Protein AF-A0A1Y2G6L9-F1 (afdb_monomer_lite)

Structure (mmCIF, N/CA/C/O backbone):
data_AF-A0A1Y2G6L9-F1
#
_entry.id   AF-A0A1Y2G6L9-F1
#
loop_
_atom_site.group_PDB
_atom_site.id
_atom_site.type_symbol
_atom_site.label_atom_id
_atom_site.label_alt_id
_atom_site.label_comp_id
_atom_site.label_asym_id
_atom_site.label_entity_id
_atom_site.label_seq_id
_atom_site.pdbx_PDB_ins_code
_atom_site.Cartn_x
_atom_site.Cartn_y
_atom_site.Cartn_z
_atom_site.occupancy
_atom_site.B_iso_or_equiv
_atom_site.auth_seq_id
_atom_site.auth_comp_id
_atom_site.auth_asym_id
_atom_site.auth_atom_id
_atom_site.pdbx_PDB_model_num
ATOM 1 N N . MET A 1 1 ? 8.764 -6.907 -21.217 1.00 62.19 1 MET A N 1
ATOM 2 C CA . MET A 1 1 ? 7.671 -7.708 -20.630 1.00 62.19 1 MET A CA 1
ATOM 3 C C . MET A 1 1 ? 7.852 -7.667 -19.122 1.00 62.19 1 MET A C 1
ATOM 5 O O . MET A 1 1 ? 8.740 -8.357 -18.651 1.00 62.19 1 MET A O 1
ATOM 9 N N . ALA A 1 2 ? 7.121 -6.807 -18.409 1.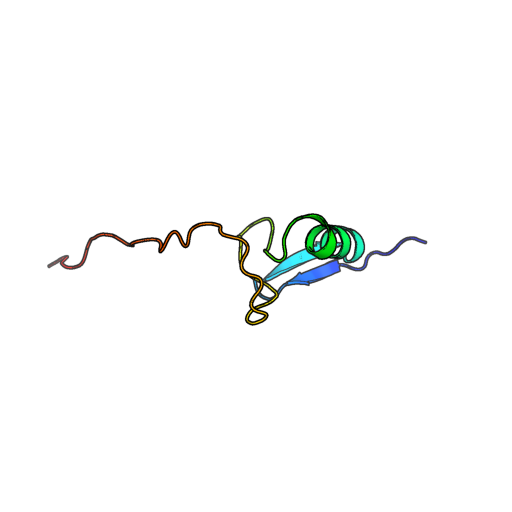00 55.38 2 ALA A N 1
ATOM 10 C CA . ALA A 1 2 ? 6.931 -6.877 -16.954 1.00 55.38 2 ALA A CA 1
ATOM 11 C C . ALA A 1 2 ? 5.900 -5.808 -16.547 1.00 55.38 2 ALA A C 1
ATOM 13 O O . ALA A 1 2 ? 6.227 -4.633 -16.453 1.00 55.38 2 ALA A O 1
ATOM 14 N N . ASP A 1 3 ? 4.645 -6.247 -16.482 1.00 60.84 3 ASP A N 1
ATOM 15 C CA . ASP A 1 3 ? 3.568 -5.780 -15.599 1.00 60.84 3 ASP A CA 1
ATOM 16 C C . ASP A 1 3 ? 3.478 -4.274 -15.241 1.00 60.84 3 ASP A C 1
ATOM 18 O O . ASP A 1 3 ? 3.802 -3.851 -14.138 1.00 60.84 3 ASP A O 1
ATOM 22 N N . ASP A 1 4 ? 2.907 -3.465 -16.143 1.00 68.62 4 ASP A N 1
ATOM 23 C CA . ASP A 1 4 ? 2.405 -2.101 -15.855 1.00 68.62 4 ASP A CA 1
ATOM 24 C C . ASP A 1 4 ? 1.024 -2.148 -15.163 1.00 68.62 4 ASP A C 1
ATOM 26 O O . ASP A 1 4 ? 0.122 -1.358 -15.437 1.00 68.62 4 ASP A O 1
ATOM 30 N N . ARG A 1 5 ? 0.763 -3.164 -14.331 1.00 83.25 5 ARG A N 1
ATOM 31 C CA . ARG A 1 5 ? -0.571 -3.330 -13.741 1.00 83.25 5 ARG A CA 1
ATOM 32 C C . ARG A 1 5 ? -0.620 -2.524 -12.467 1.00 83.25 5 ARG A C 1
ATOM 34 O O . ARG A 1 5 ? -0.217 -2.972 -11.400 1.00 83.25 5 ARG A O 1
ATOM 41 N N . VAL A 1 6 ? -1.135 -1.316 -12.586 1.00 90.75 6 VAL A N 1
ATOM 42 C CA . VAL A 1 6 ? -1.483 -0.484 -11.442 1.00 90.75 6 VAL A CA 1
ATOM 43 C C . VAL A 1 6 ? -2.877 -0.888 -10.952 1.00 90.75 6 VAL A C 1
ATOM 45 O O . VAL A 1 6 ? -3.784 -1.133 -11.748 1.00 90.75 6 VAL A O 1
ATOM 48 N N . ARG A 1 7 ? -3.056 -0.998 -9.635 1.00 88.56 7 ARG A N 1
ATOM 49 C CA . ARG A 1 7 ? -4.363 -1.145 -8.991 1.00 88.56 7 ARG A CA 1
ATOM 50 C C . ARG A 1 7 ? -4.665 0.094 -8.168 1.00 88.56 7 ARG A C 1
ATOM 52 O O . ARG A 1 7 ? -3.851 0.524 -7.351 1.00 88.56 7 ARG A O 1
ATOM 59 N N . THR A 1 8 ? -5.871 0.608 -8.347 1.00 90.81 8 THR A N 1
ATOM 60 C CA . THR A 1 8 ? -6.441 1.651 -7.499 1.00 90.81 8 THR A CA 1
ATOM 61 C C . THR A 1 8 ? -7.160 1.003 -6.321 1.00 90.81 8 THR A C 1
ATOM 63 O O . THR A 1 8 ? -7.993 0.115 -6.498 1.00 90.81 8 THR A O 1
ATOM 66 N N . LEU A 1 9 ? -6.831 1.439 -5.111 1.00 88.69 9 LEU A N 1
ATOM 67 C CA . LEU A 1 9 ? -7.477 0.989 -3.881 1.00 88.69 9 LEU A CA 1
ATOM 68 C C . LEU A 1 9 ? -8.810 1.718 -3.644 1.00 88.69 9 LEU A C 1
ATOM 70 O O . LEU A 1 9 ? -9.053 2.783 -4.209 1.00 88.69 9 LEU A O 1
ATOM 74 N N . SER A 1 10 ? -9.635 1.212 -2.720 1.00 86.00 10 SER A N 1
ATOM 75 C CA . SER A 1 10 ? -10.895 1.849 -2.278 1.00 86.00 10 SER A CA 1
ATOM 76 C C . SER A 1 10 ? -10.714 3.255 -1.690 1.00 86.00 10 SER A C 1
ATOM 78 O O . SER A 1 10 ? -11.660 4.029 -1.616 1.00 86.00 10 SER A O 1
ATOM 80 N N . CYS A 1 11 ? -9.485 3.603 -1.310 1.00 89.44 11 CYS A N 1
ATOM 81 C CA . CYS A 1 11 ? -9.094 4.932 -0.853 1.00 89.44 11 CYS A CA 1
ATOM 82 C C . CYS A 1 11 ? -8.539 5.845 -1.963 1.00 89.44 11 CYS A C 1
ATOM 84 O O . CYS A 1 11 ? -7.875 6.828 -1.638 1.00 89.44 11 CYS A O 1
ATOM 86 N N . ASN A 1 12 ? -8.751 5.506 -3.241 1.00 90.25 12 ASN A N 1
ATOM 87 C CA . ASN A 1 12 ? -8.300 6.250 -4.428 1.00 90.25 12 ASN A CA 1
ATOM 88 C C . ASN A 1 12 ? -6.778 6.360 -4.630 1.00 90.25 12 ASN A C 1
ATOM 90 O O . ASN A 1 12 ? -6.331 7.140 -5.463 1.00 90.25 12 ASN A O 1
ATOM 94 N N . HIS A 1 13 ? -5.975 5.571 -3.918 1.00 91.81 13 HIS A N 1
ATOM 95 C CA . HIS A 1 13 ? -4.528 5.530 -4.131 1.00 91.81 13 HIS A CA 1
ATOM 96 C C . HIS A 1 13 ? -4.140 4.411 -5.096 1.00 91.81 13 HIS A C 1
ATOM 98 O O . HIS A 1 13 ? -4.695 3.313 -5.039 1.00 91.81 13 HIS A O 1
ATOM 104 N N . GLU A 1 14 ? -3.171 4.694 -5.958 1.00 92.25 14 GLU A N 1
ATOM 105 C CA . GLU A 1 14 ? -2.727 3.817 -7.037 1.00 92.25 14 GLU A CA 1
ATOM 106 C C . GLU A 1 14 ? -1.356 3.216 -6.727 1.00 92.25 14 GLU A C 1
ATOM 108 O O . GLU A 1 14 ? -0.423 3.928 -6.353 1.00 92.25 14 GLU A O 1
ATOM 113 N N . TYR A 1 15 ? -1.231 1.898 -6.884 1.00 90.56 15 TYR A N 1
ATOM 114 C CA . TYR A 1 15 ? 0.014 1.169 -6.640 1.00 90.56 15 TYR A CA 1
ATOM 115 C C . TYR A 1 15 ? 0.212 0.060 -7.661 1.00 90.56 15 TYR A C 1
ATOM 117 O O . TYR A 1 15 ? -0.757 -0.489 -8.179 1.00 90.56 15 TYR A O 1
ATOM 125 N N . HIS A 1 16 ? 1.461 -0.344 -7.890 1.00 92.31 16 HIS A N 1
ATOM 126 C CA . HIS A 1 16 ? 1.732 -1.565 -8.645 1.00 92.31 16 HIS A CA 1
ATOM 127 C C . HIS A 1 16 ? 1.068 -2.764 -7.971 1.00 92.31 16 HIS A C 1
ATOM 129 O O . HIS A 1 16 ? 1.219 -2.962 -6.762 1.00 92.31 16 HIS A O 1
ATOM 135 N N . ALA A 1 17 ? 0.375 -3.565 -8.774 1.00 89.00 17 ALA A N 1
ATOM 136 C CA . ALA A 1 17 ? -0.339 -4.761 -8.367 1.00 89.00 17 ALA A CA 1
ATOM 137 C C . ALA A 1 17 ? 0.559 -5.689 -7.546 1.00 89.00 17 ALA A C 1
ATOM 139 O O . ALA A 1 17 ? 0.162 -6.079 -6.458 1.00 89.00 17 ALA A O 1
ATOM 140 N N . GLU A 1 18 ? 1.774 -5.981 -8.019 1.00 88.81 18 GLU A N 1
ATOM 141 C CA . GLU A 1 18 ? 2.718 -6.855 -7.311 1.00 88.81 18 GLU A CA 1
ATOM 142 C C . GLU A 1 18 ? 3.184 -6.258 -5.981 1.00 88.81 18 GLU A C 1
ATOM 144 O O . GLU A 1 18 ? 3.168 -6.927 -4.948 1.00 88.81 18 GLU A O 1
ATOM 149 N N . CYS A 1 19 ? 3.568 -4.977 -5.976 1.00 88.94 19 CYS A N 1
ATOM 150 C CA . CYS A 1 19 ? 4.061 -4.328 -4.765 1.00 88.94 19 CYS A CA 1
ATOM 151 C C . CYS A 1 19 ? 2.979 -4.258 -3.683 1.00 88.94 19 CYS A C 1
ATOM 153 O O . CYS A 1 19 ? 3.268 -4.510 -2.510 1.00 88.94 19 CYS A O 1
ATOM 155 N N . ILE A 1 20 ? 1.743 -3.918 -4.068 1.00 89.38 20 ILE A N 1
ATOM 156 C CA . ILE A 1 20 ? 0.642 -3.817 -3.114 1.00 89.38 20 ILE A CA 1
ATOM 157 C C . ILE A 1 20 ? 0.179 -5.199 -2.643 1.00 89.38 20 ILE A C 1
ATOM 159 O O . ILE A 1 20 ? -0.105 -5.341 -1.461 1.00 89.38 20 ILE A O 1
ATOM 163 N N . ASP A 1 21 ? 0.201 -6.237 -3.487 1.00 87.94 21 ASP A N 1
ATOM 164 C CA . ASP A 1 21 ? -0.102 -7.617 -3.066 1.00 87.94 21 ASP A CA 1
ATOM 165 C C . ASP A 1 21 ? 0.862 -8.110 -1.976 1.00 87.94 21 ASP A C 1
ATOM 167 O O . ASP A 1 21 ? 0.437 -8.609 -0.928 1.00 87.94 21 ASP A O 1
ATOM 171 N N . ILE A 1 22 ? 2.170 -7.907 -2.185 1.00 89.69 22 ILE A N 1
ATOM 172 C CA . ILE A 1 22 ? 3.208 -8.299 -1.220 1.00 89.69 22 ILE A CA 1
ATOM 173 C C . ILE A 1 22 ? 3.031 -7.526 0.089 1.00 89.69 22 ILE A C 1
ATOM 175 O O . ILE A 1 22 ? 3.158 -8.105 1.170 1.00 89.69 22 ILE A O 1
ATOM 179 N N . TRP A 1 23 ? 2.721 -6.227 0.012 1.00 88.94 23 TRP A N 1
ATOM 180 C CA . TRP A 1 23 ? 2.472 -5.395 1.188 1.00 88.94 23 TRP A CA 1
ATOM 181 C C . TRP A 1 23 ? 1.261 -5.879 1.990 1.00 88.94 23 TRP A C 1
ATOM 183 O O . TRP A 1 23 ? 1.371 -6.068 3.206 1.00 88.94 23 TRP A O 1
ATOM 193 N N . LEU A 1 24 ? 0.135 -6.118 1.312 1.00 86.38 24 LEU A N 1
ATOM 194 C CA . LEU A 1 24 ? -1.104 -6.581 1.938 1.00 86.38 24 LEU A CA 1
ATOM 195 C C . LEU A 1 24 ? -0.938 -7.966 2.568 1.00 86.38 24 LEU A C 1
ATOM 197 O O . LEU A 1 24 ? -1.488 -8.215 3.637 1.00 86.38 24 LEU A O 1
ATOM 201 N N . THR A 1 25 ? -0.114 -8.824 1.963 1.00 86.25 25 THR A N 1
ATOM 202 C CA . THR A 1 25 ? 0.168 -10.174 2.470 1.00 86.25 25 THR A CA 1
ATOM 203 C C . THR A 1 25 ? 1.202 -10.190 3.606 1.00 86.25 25 THR A C 1
ATOM 205 O O . THR A 1 25 ? 1.056 -10.954 4.555 1.00 86.25 25 THR A O 1
ATOM 208 N N . SER A 1 26 ? 2.264 -9.374 3.536 1.00 85.25 26 SER A N 1
ATOM 209 C CA . SER A 1 26 ? 3.430 -9.481 4.442 1.00 85.25 26 SER A CA 1
ATOM 210 C C . SER A 1 26 ? 3.508 -8.416 5.536 1.00 85.25 26 SER A C 1
ATOM 212 O O . SER A 1 26 ? 4.242 -8.596 6.509 1.00 85.25 26 SER A O 1
ATOM 214 N N . LYS A 1 27 ? 2.852 -7.262 5.364 1.00 82.19 27 LYS A N 1
ATOM 215 C CA . LYS A 1 27 ? 3.030 -6.096 6.246 1.00 82.19 27 LYS A CA 1
ATOM 216 C C 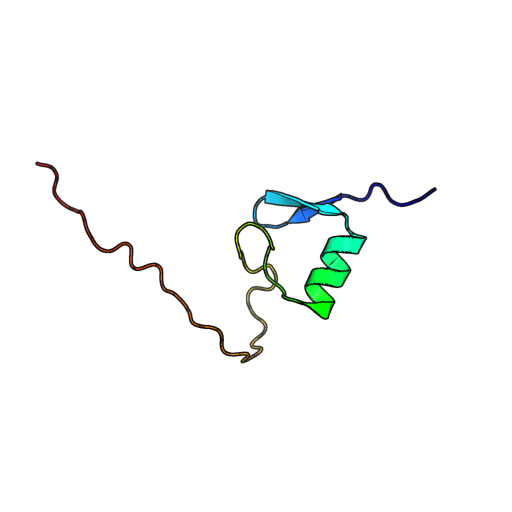. LYS A 1 27 ? 1.734 -5.661 6.910 1.00 82.19 27 LYS A C 1
ATOM 218 O O . LYS A 1 27 ? 1.676 -5.612 8.137 1.00 82.19 27 LYS A O 1
ATOM 223 N N . SER A 1 28 ? 0.731 -5.277 6.126 1.00 84.00 28 SER A N 1
ATOM 224 C CA . SER A 1 28 ? -0.530 -4.751 6.652 1.00 84.00 28 SER A CA 1
ATOM 225 C C . SER A 1 28 ? -1.584 -4.673 5.556 1.00 84.00 28 SER A C 1
ATOM 227 O O . SER A 1 28 ? -1.265 -4.272 4.444 1.00 84.00 28 SER A O 1
ATOM 229 N N . THR A 1 29 ? -2.844 -4.923 5.905 1.00 85.25 29 THR A N 1
ATOM 230 C CA . THR A 1 29 ? -4.038 -4.788 5.046 1.00 85.25 29 THR A CA 1
ATOM 231 C C . THR A 1 29 ? -4.468 -3.337 4.797 1.00 85.25 29 THR A C 1
ATOM 233 O O . THR A 1 29 ? -5.489 -3.079 4.162 1.00 85.25 29 THR A O 1
ATOM 236 N N . GLN A 1 30 ? -3.700 -2.374 5.305 1.00 88.56 30 GLN A N 1
ATOM 237 C CA . GLN A 1 30 ? -4.011 -0.952 5.241 1.00 88.56 30 GLN A CA 1
ATOM 238 C C . GLN A 1 30 ? -3.202 -0.249 4.152 1.00 88.56 30 GLN A C 1
ATOM 240 O O . GLN A 1 30 ? -2.02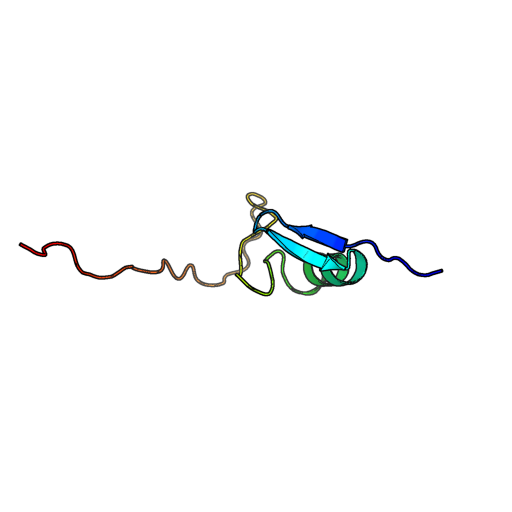4 -0.552 3.931 1.00 88.56 30 GLN A O 1
ATOM 245 N N . CYS A 1 31 ? -3.815 0.765 3.541 1.00 88.69 31 CYS A N 1
ATOM 246 C CA . CYS A 1 31 ? -3.152 1.645 2.589 1.00 88.69 31 CYS A CA 1
ATOM 247 C C . CYS A 1 31 ? -1.907 2.301 3.222 1.00 88.69 31 CYS A C 1
ATOM 249 O O . CYS A 1 31 ? -2.019 2.920 4.286 1.00 88.69 31 CYS A O 1
ATOM 251 N N . PRO A 1 32 ? -0.725 2.231 2.586 1.00 87.06 32 PRO A N 1
ATOM 252 C CA . PRO A 1 32 ? 0.503 2.780 3.156 1.00 87.06 32 PRO A CA 1
ATOM 253 C C . PRO A 1 32 ? 0.523 4.316 3.204 1.00 87.06 32 PRO A C 1
ATOM 255 O O . PRO A 1 32 ? 1.289 4.877 3.983 1.00 87.06 32 PRO A O 1
ATOM 258 N N . LEU A 1 33 ? -0.321 5.002 2.419 1.00 86.81 33 LEU A N 1
ATOM 259 C CA . LEU A 1 33 ? -0.413 6.468 2.427 1.00 86.81 33 LEU A CA 1
ATOM 260 C C . LEU A 1 33 ? -1.410 6.987 3.466 1.00 86.81 33 LEU A C 1
ATOM 262 O O . LEU A 1 33 ? -1.063 7.825 4.294 1.00 86.81 33 LEU A O 1
ATOM 266 N N . CYS A 1 34 ? -2.644 6.482 3.453 1.00 88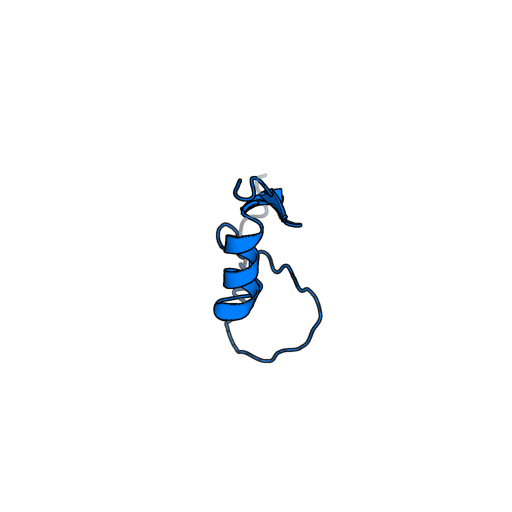.00 34 CYS A N 1
ATOM 267 C CA . CYS A 1 34 ? -3.724 7.024 4.283 1.00 88.00 34 CYS A CA 1
ATOM 268 C C . CYS A 1 34 ? -4.170 6.108 5.432 1.00 88.00 34 CYS A C 1
ATOM 270 O O . CYS A 1 34 ? -5.062 6.486 6.187 1.00 88.00 34 CYS A O 1
ATOM 272 N N . LYS A 1 35 ? -3.581 4.911 5.577 1.00 84.62 35 LYS A N 1
ATOM 273 C CA . LYS A 1 35 ? -3.985 3.865 6.542 1.00 84.62 35 LYS A CA 1
ATOM 274 C C . LYS A 1 35 ? -5.444 3.407 6.426 1.00 84.62 35 LYS A C 1
ATOM 276 O O . LYS A 1 35 ? -5.948 2.750 7.335 1.00 84.62 35 LYS A O 1
ATOM 281 N N . HIS A 1 36 ? -6.110 3.700 5.309 1.00 84.38 36 HIS A N 1
ATOM 282 C CA . HIS A 1 36 ? -7.446 3.180 5.043 1.00 84.38 36 HIS A CA 1
ATOM 283 C C . HIS A 1 36 ? -7.405 1.655 4.977 1.00 84.38 36 HIS A C 1
ATOM 285 O O . HIS A 1 36 ? -6.536 1.090 4.309 1.00 84.38 36 HIS A O 1
ATOM 291 N N . ASP A 1 37 ? -8.314 1.012 5.697 1.00 84.62 37 ASP A N 1
ATOM 292 C CA . ASP A 1 37 ? -8.392 -0.438 5.737 1.00 84.62 37 ASP A CA 1
ATOM 293 C C . ASP A 1 37 ? -9.063 -0.961 4.463 1.00 84.62 37 ASP A C 1
ATOM 295 O O . ASP A 1 37 ? -10.121 -0.475 4.065 1.00 84.62 37 ASP A O 1
ATOM 299 N N . LEU A 1 38 ? -8.401 -1.891 3.778 1.00 81.19 38 LEU A N 1
ATOM 300 C CA . LEU A 1 38 ? -8.881 -2.436 2.506 1.00 81.19 38 LEU A CA 1
ATOM 301 C C . LEU A 1 38 ? -9.659 -3.746 2.685 1.00 81.19 38 LEU A C 1
ATOM 303 O O . LEU A 1 38 ? -10.295 -4.200 1.738 1.00 81.19 38 LEU A O 1
ATOM 307 N N . PHE A 1 39 ? -9.601 -4.342 3.878 1.00 73.31 39 PHE A N 1
ATOM 308 C CA . PHE A 1 39 ? -10.223 -5.610 4.251 1.00 73.31 39 PHE A CA 1
ATOM 309 C C . PHE A 1 39 ? -11.151 -5.362 5.444 1.00 73.31 39 PHE A C 1
ATOM 311 O O . PHE A 1 39 ? -11.000 -5.949 6.514 1.00 73.31 39 PHE A O 1
ATOM 318 N N . GLY A 1 40 ? -12.104 -4.447 5.262 1.00 63.09 40 GLY A N 1
ATOM 319 C CA . GLY A 1 40 ? -13.158 -4.238 6.242 1.00 63.09 40 GLY A CA 1
ATOM 320 C C . GLY A 1 40 ? -13.914 -5.548 6.462 1.00 63.09 40 GLY A C 1
ATOM 321 O O . GLY A 1 40 ? -14.529 -6.055 5.529 1.00 63.09 40 GLY A O 1
ATOM 322 N N . ASP A 1 41 ? -13.864 -6.049 7.696 1.00 52.38 41 ASP A N 1
ATOM 323 C CA . ASP A 1 41 ? -14.608 -7.208 8.208 1.00 52.38 41 ASP A CA 1
ATOM 324 C C . ASP A 1 41 ? -14.009 -8.601 7.919 1.00 52.38 41 ASP A C 1
ATOM 326 O O . ASP A 1 41 ? -14.626 -9.490 7.342 1.00 52.38 41 ASP A O 1
ATOM 330 N N . VAL A 1 42 ? -12.782 -8.844 8.382 1.00 54.34 42 VAL A N 1
ATOM 331 C CA . VAL A 1 42 ? -12.427 -10.187 8.869 1.00 54.34 42 VAL A CA 1
ATOM 332 C C . VAL A 1 42 ? -11.686 -9.999 10.180 1.00 54.34 42 VAL A C 1
ATOM 334 O O . VAL A 1 42 ? -10.569 -9.485 10.199 1.00 54.34 42 VAL A O 1
ATOM 337 N N . GLU A 1 43 ? -12.352 -10.337 11.284 1.00 51.12 43 GLU A N 1
ATOM 338 C CA . GLU A 1 43 ? -11.860 -10.170 12.651 1.00 51.12 43 GLU A CA 1
ATOM 339 C C . GLU A 1 43 ? -10.525 -10.906 12.863 1.00 51.12 43 GLU A C 1
ATOM 341 O O . GLU A 1 43 ? -10.474 -12.062 13.274 1.00 51.12 43 GLU A O 1
ATOM 346 N N . MET A 1 44 ? -9.414 -10.225 12.589 1.00 53.59 44 MET A N 1
ATOM 347 C CA . MET A 1 44 ? -8.084 -10.619 13.039 1.00 53.59 44 MET A CA 1
ATOM 348 C C . MET A 1 44 ? -7.699 -9.704 14.207 1.00 53.59 44 MET A C 1
ATOM 350 O O . MET A 1 44 ? -7.377 -8.531 13.988 1.00 53.59 44 MET A O 1
ATOM 354 N N . PRO A 1 45 ? -7.728 -10.196 15.460 1.00 53.09 45 PRO A N 1
ATOM 355 C CA . PRO A 1 45 ? -7.441 -9.388 16.637 1.00 53.09 45 PRO A CA 1
ATOM 356 C C . PRO A 1 45 ? -5.928 -9.186 16.779 1.00 53.09 45 PRO A C 1
ATOM 358 O O . PRO A 1 45 ? -5.274 -9.797 17.619 1.00 53.09 45 PRO A O 1
ATOM 361 N N . SER A 1 46 ? -5.348 -8.309 15.961 1.00 53.19 46 SER A N 1
ATOM 362 C CA . SER A 1 46 ? -3.988 -7.820 16.177 1.00 53.19 46 SER A CA 1
ATOM 363 C C . SER A 1 46 ? -4.039 -6.351 16.571 1.00 53.19 46 SER A C 1
ATOM 365 O O . SER A 1 46 ? -3.886 -5.452 15.747 1.00 53.19 46 SER A O 1
ATOM 367 N N . THR A 1 47 ? -4.269 -6.141 17.867 1.00 59.69 47 THR A N 1
ATOM 368 C CA . THR A 1 47 ? -4.090 -4.910 18.643 1.00 59.69 47 THR A CA 1
ATOM 369 C C . THR A 1 47 ? -3.189 -3.879 17.960 1.00 59.69 47 THR A C 1
ATOM 371 O O . THR A 1 47 ? -1.964 -3.937 18.047 1.00 59.69 47 THR A O 1
ATOM 374 N N . ARG A 1 48 ? -3.793 -2.870 17.335 1.00 64.44 48 ARG A N 1
ATOM 375 C CA . ARG A 1 48 ? -3.190 -1.539 17.245 1.00 64.44 48 ARG A CA 1
ATOM 376 C C . ARG A 1 48 ? -4.285 -0.490 17.264 1.00 64.44 48 ARG A C 1
ATOM 378 O O . ARG A 1 48 ? -4.836 -0.122 16.239 1.00 64.44 48 ARG A O 1
ATOM 385 N N . MET A 1 49 ? -4.572 -0.071 18.491 1.00 57.91 49 MET A N 1
ATOM 386 C CA . MET A 1 49 ? -4.998 1.268 18.878 1.00 57.91 49 MET A CA 1
ATOM 387 C C . MET A 1 49 ? -5.824 1.991 17.815 1.00 57.91 49 MET A C 1
ATOM 389 O O . MET A 1 49 ? -5.288 2.702 16.963 1.00 57.91 49 MET A O 1
ATOM 393 N N . SER A 1 50 ? -7.142 1.860 17.933 1.00 56.72 50 SER A N 1
ATOM 394 C CA . SER A 1 50 ? -8.082 2.861 17.455 1.00 56.72 50 SER A CA 1
ATOM 395 C C . SER A 1 50 ? -7.698 4.194 18.098 1.00 56.72 50 SER A C 1
ATOM 397 O O . SER A 1 50 ? -8.171 4.542 19.179 1.00 56.72 50 SER A O 1
ATOM 399 N N . VAL A 1 51 ? -6.820 4.959 17.451 1.00 60.78 51 VAL A N 1
ATOM 400 C CA . VAL A 1 51 ? -6.879 6.405 17.604 1.00 60.78 51 VAL A CA 1
ATOM 401 C C . VAL A 1 51 ? -8.161 6.795 16.890 1.00 60.78 51 VAL A C 1
ATOM 403 O O . VAL A 1 51 ? -8.192 7.087 15.700 1.00 60.78 51 VAL A O 1
ATOM 406 N N . SER A 1 52 ? -9.270 6.709 17.624 1.00 56.97 52 SER A N 1
ATOM 407 C CA . SER A 1 52 ? -10.375 7.614 17.392 1.00 56.97 52 SER A CA 1
ATOM 408 C C . SER A 1 52 ? -9.719 8.980 17.372 1.00 56.97 52 SER A C 1
ATOM 410 O O . SER A 1 52 ? -9.281 9.474 18.413 1.00 56.97 52 SER A O 1
ATOM 412 N N . SER A 1 53 ? -9.528 9.527 16.172 1.00 53.38 53 SER A N 1
ATOM 413 C CA . SER A 1 53 ? -9.211 10.929 15.994 1.00 53.38 53 SER A CA 1
ATOM 414 C C . SER A 1 53 ? -10.398 11.663 16.584 1.00 53.38 53 SER A C 1
ATOM 416 O O . SER A 1 53 ? -11.394 11.938 15.917 1.00 53.38 53 SER A O 1
ATOM 418 N N . SER A 1 54 ? -10.314 11.885 17.891 1.00 61.78 54 SER A N 1
ATOM 419 C CA . SER A 1 54 ? -11.042 12.895 18.607 1.00 61.78 54 SER A CA 1
ATOM 420 C C . SER A 1 54 ? -10.732 14.176 17.862 1.00 61.78 54 SER A C 1
ATOM 422 O O . SER A 1 54 ? -9.707 14.816 18.091 1.00 61.78 54 SER A O 1
ATOM 424 N N . HIS A 1 55 ? -11.614 14.537 16.939 1.00 63.59 55 HIS A N 1
ATOM 425 C CA . HIS A 1 55 ? -11.801 15.911 16.526 1.00 63.59 55 HIS A CA 1
ATOM 426 C C . HIS A 1 55 ? -12.308 16.641 17.774 1.00 63.59 5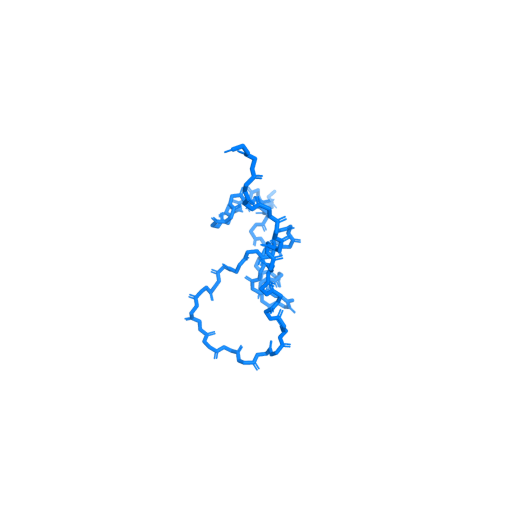5 HIS A C 1
ATOM 428 O O . HIS A 1 55 ? -13.498 16.884 17.953 1.00 63.59 55 HIS A O 1
ATOM 434 N N . SER A 1 56 ? -11.398 16.875 18.719 1.00 64.25 56 SER A N 1
ATOM 435 C CA . SER A 1 56 ? -11.663 17.704 19.871 1.00 64.25 56 SER A CA 1
ATOM 436 C C . SER A 1 56 ? -11.674 19.136 19.374 1.00 64.25 56 SER A C 1
ATOM 438 O O . SER A 1 56 ? -10.631 19.730 19.116 1.00 64.25 56 SER A O 1
ATOM 440 N N . SER A 1 57 ? -12.897 19.654 19.341 1.00 60.41 57 SER A N 1
ATOM 441 C CA . SER A 1 57 ? -13.222 21.029 19.698 1.00 60.41 57 SER A CA 1
ATOM 442 C C . SER A 1 57 ? -13.036 22.067 18.601 1.00 60.41 57 SER A C 1
ATOM 444 O O . SER A 1 57 ? -11.954 22.613 18.415 1.00 60.41 57 SER A O 1
ATOM 446 N N . SER A 1 58 ? -14.151 22.426 17.957 1.00 61.34 58 SER A N 1
ATOM 447 C CA . SER A 1 58 ? -14.685 23.801 18.007 1.00 61.34 58 SER A CA 1
ATOM 448 C C . SER A 1 58 ? -16.046 23.895 17.296 1.00 61.34 58 SER A C 1
ATOM 450 O O . SER A 1 58 ? -16.093 24.235 16.115 1.00 61.34 58 SER A O 1
ATOM 452 N N . PRO A 1 59 ? -17.179 23.629 17.967 1.00 70.25 59 PRO A N 1
ATOM 453 C CA . PRO A 1 59 ? -18.428 24.283 17.613 1.00 70.25 59 PRO A C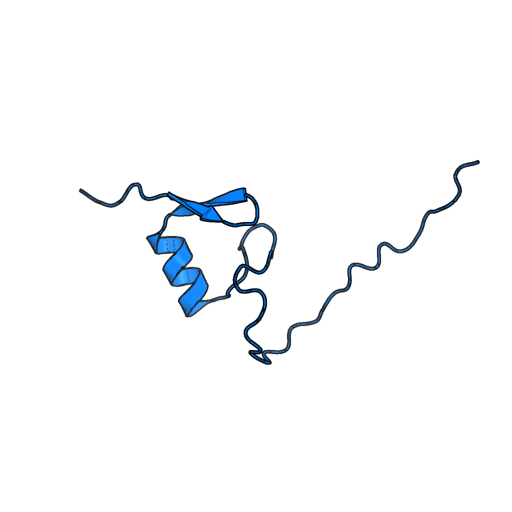A 1
ATOM 454 C C . PRO A 1 59 ? -18.518 25.651 18.315 1.00 70.25 59 PRO A C 1
ATOM 456 O O . PRO A 1 59 ? -18.058 25.798 19.446 1.00 70.25 59 PRO A O 1
ATOM 459 N N . CYS A 1 60 ? -19.163 26.604 17.635 1.00 56.81 60 CYS A N 1
ATOM 460 C CA . CYS A 1 60 ? -19.515 27.974 18.047 1.00 56.81 60 CYS A CA 1
ATOM 461 C C . CYS A 1 60 ? -18.556 29.088 17.587 1.00 56.81 60 CYS A C 1
ATOM 463 O O . CYS A 1 60 ? -17.931 29.776 18.392 1.00 56.81 60 CYS A O 1
ATOM 465 N N . LEU A 1 61 ? -18.549 29.349 16.273 1.00 68.69 61 LEU A N 1
ATOM 466 C CA . LEU A 1 61 ? -18.435 30.724 15.793 1.00 68.69 61 LEU A CA 1
ATOM 467 C C . LEU A 1 61 ? -19.854 31.283 15.596 1.00 68.69 61 LEU A C 1
ATOM 469 O O . LEU A 1 61 ? -20.531 30.903 14.643 1.00 68.69 61 LEU A O 1
ATOM 473 N N . ARG A 1 62 ? -20.185 32.232 16.481 1.00 53.50 62 ARG A N 1
ATOM 474 C CA . ARG A 1 62 ? -21.201 33.292 16.384 1.00 53.50 62 ARG A CA 1
ATOM 475 C C . ARG A 1 62 ? -22.630 32.998 16.837 1.00 53.50 62 ARG A C 1
ATOM 477 O O . ARG A 1 62 ? -23.266 32.063 16.317 1.00 53.50 62 ARG A O 1
#

pLDDT: mean 75.04, std 14.6, range [51.12, 92.31]

InterPro domains:
  IPR001841 Zinc finger, RING-type [PF13639] (3-35)
  IPR001841 Zinc finger, RING-type [PS50089] (9-35)
  IPR013083 Zinc finger, RING/FYVE/PHD-type [G3DSA:3.30.40.10] (1-42)
  IPR051653 E3 ubiquitin-protein ligase and sorting receptor [PTHR47168] (3-57)

Sequence (62 aa):
MADDRVRTLSCNHEYHAECIDIWLTSKSTQCPLCKHDLFGDVEMPSTRMSVSSSHSSSPCLR

Organism: NCBI:txid64571

Foldseek 3Di:
DDAPDWDQAPVRDIDGPVVVVCCVVPPHCADPPPRHHRDPDDDDPDDDDDPPVPPPDDDDDD

Secondary structure (DSSP, 8-state):
-----EEE-TTS-EEEHHHHHHHHHHT-SB-TTT--BSSTT---------------------

Radius of gyration: 16.54 Å; chains: 1; bounding box: 29×44×40 Å